Protein AF-A0A8K0C439-F1 (afdb_monomer_lite)

Secondary structure (DSSP, 8-state):
----HHHHHHHHHHHHHHHHHHHTTS-SGGGSHHHHHHHHHHTT-TTTSHHHHHHHHHHHHHHHHHHHHHHHHHHHHHIIIIITTTS-HHHHHHHHHHHHTTTGGGGS-HHHHHHHHHHHH------

InterPro domains:
  IPR008906 HAT, C-terminal dimerisation domain [PF05699] (46-94)
  IPR052958 Interferon-induced PKR regulator [PTHR46289] (18-125)

Sequence (127 aa):
MNVSEKELEIECLHLTEYLKIVRSSENEETNSLSGIYHLLKENGIEDTFPNVEIGLKIFLSMMATNYSGERSFSKLKRIKNELRSTMLQEKLTSLSPMSIECDVPKDIDFEEVIDDFACLKSRRVPL

Foldseek 3Di:
DPPPPVLLVVLVVVLVVVLVVVPVPDDDQCPDLVSSLVVCVVVVCCVVRVVVNVVSVVVVVVVVCVVLVVVLVVQLVCLCPVCVVPDDPVVSVVCSVCRSVVVVCVPDDVVVVVVVVCVVPPPPDDD

Organism: Ignelater luminosus (NCBI:txid2038154)

Structure (mmCIF, N/CA/C/O backbone):
data_AF-A0A8K0C439-F1
#
_entry.id   AF-A0A8K0C439-F1
#
loop_
_atom_site.group_PDB
_atom_site.id
_atom_site.type_symbol
_atom_site.label_atom_id
_atom_site.label_alt_id
_atom_site.label_comp_id
_atom_site.label_asym_id
_atom_site.label_entity_id
_atom_site.label_seq_id
_atom_site.pdbx_PDB_ins_code
_atom_site.Cartn_x
_atom_site.Cartn_y
_atom_site.Cartn_z
_atom_site.occupancy
_atom_site.B_iso_or_equiv
_atom_site.auth_seq_id
_atom_site.auth_comp_id
_atom_site.auth_asym_id
_atom_site.auth_atom_id
_atom_site.pdbx_PDB_model_num
ATOM 1 N N . MET A 1 1 ? 17.280 -11.575 -2.438 1.00 46.66 1 MET A N 1
ATOM 2 C CA . MET A 1 1 ? 17.066 -10.782 -3.662 1.00 46.66 1 MET A CA 1
ATOM 3 C C . MET A 1 1 ? 18.334 -9.973 -3.855 1.00 46.66 1 MET A C 1
ATOM 5 O O . MET A 1 1 ? 18.543 -9.020 -3.122 1.00 46.66 1 MET A O 1
ATOM 9 N N . ASN A 1 2 ? 19.268 -10.476 -4.663 1.00 52.19 2 ASN A N 1
ATOM 10 C CA . ASN A 1 2 ? 20.578 -9.847 -4.829 1.00 52.19 2 ASN A CA 1
ATOM 11 C C . ASN A 1 2 ? 20.445 -8.854 -5.987 1.00 52.19 2 ASN A C 1
ATOM 13 O O . ASN A 1 2 ? 20.785 -9.179 -7.117 1.00 52.19 2 ASN A O 1
ATOM 17 N N . VAL A 1 3 ? 19.810 -7.709 -5.722 1.00 60.81 3 VAL A N 1
ATOM 18 C CA . VAL A 1 3 ? 19.773 -6.612 -6.692 1.00 60.81 3 VAL A CA 1
ATOM 19 C C . VAL A 1 3 ? 21.208 -6.118 -6.802 1.00 60.81 3 VAL A C 1
ATOM 21 O O . VAL A 1 3 ? 21.759 -5.600 -5.831 1.00 60.81 3 VAL A O 1
ATOM 24 N N . SER A 1 4 ? 21.845 -6.349 -7.946 1.00 74.56 4 SER A N 1
ATOM 25 C CA . SER A 1 4 ? 23.125 -5.717 -8.233 1.00 74.56 4 SER A CA 1
ATOM 26 C C . SER A 1 4 ? 22.847 -4.222 -8.344 1.00 74.56 4 SER A C 1
ATOM 28 O O . SER A 1 4 ? 22.120 -3.799 -9.236 1.00 74.56 4 SER A O 1
ATOM 30 N N . GLU A 1 5 ? 23.384 -3.417 -7.428 1.00 76.62 5 GLU A N 1
ATOM 31 C CA . GLU A 1 5 ? 23.219 -1.952 -7.400 1.00 76.62 5 GLU A CA 1
ATOM 32 C C . GLU A 1 5 ? 23.440 -1.322 -8.788 1.00 76.62 5 GLU A C 1
ATOM 34 O O . GLU A 1 5 ? 22.693 -0.449 -9.220 1.00 76.62 5 GLU A O 1
ATOM 39 N N . LYS A 1 6 ? 24.379 -1.889 -9.552 1.00 80.56 6 LYS A N 1
ATOM 40 C CA . LYS A 1 6 ? 24.697 -1.491 -10.927 1.00 80.56 6 LYS A CA 1
ATOM 41 C C . LYS A 1 6 ? 23.577 -1.762 -11.936 1.00 80.56 6 LYS A C 1
ATOM 43 O O . LYS A 1 6 ? 23.419 -0.993 -12.875 1.00 80.56 6 LYS A O 1
ATOM 48 N N . GLU A 1 7 ? 22.821 -2.848 -11.787 1.00 83.56 7 GLU A N 1
ATOM 49 C CA . GLU A 1 7 ? 21.685 -3.155 -12.671 1.00 83.56 7 GLU A CA 1
ATOM 50 C C . GLU A 1 7 ? 20.551 -2.155 -12.450 1.00 83.56 7 GLU A C 1
ATOM 52 O O . GLU A 1 7 ? 20.004 -1.626 -13.415 1.00 83.56 7 GLU A O 1
ATOM 57 N N . LEU A 1 8 ? 20.271 -1.812 -11.188 1.00 83.50 8 LEU A N 1
ATOM 58 C CA . LEU A 1 8 ? 19.279 -0.794 -10.849 1.00 83.50 8 LEU A CA 1
ATOM 59 C C . LEU A 1 8 ? 19.677 0.589 -11.383 1.00 83.50 8 LEU A C 1
ATOM 61 O O . LEU A 1 8 ? 18.828 1.300 -11.916 1.00 83.50 8 LEU A O 1
ATOM 65 N N . GLU A 1 9 ? 20.951 0.974 -11.276 1.00 85.25 9 GLU A N 1
ATOM 66 C CA . GLU A 1 9 ? 21.447 2.235 -11.842 1.00 85.25 9 GLU A CA 1
ATOM 67 C C . GLU A 1 9 ? 21.246 2.298 -13.363 1.00 85.25 9 GLU A C 1
ATOM 69 O O . GLU A 1 9 ? 20.771 3.308 -13.886 1.00 85.25 9 GLU A O 1
ATOM 74 N N . ILE A 1 10 ? 21.550 1.208 -14.074 1.00 86.88 10 ILE A N 1
ATOM 75 C CA . ILE A 1 10 ? 21.368 1.114 -15.528 1.00 86.88 10 ILE A CA 1
ATOM 76 C C . ILE A 1 10 ? 19.880 1.184 -15.900 1.00 86.88 10 ILE A C 1
ATOM 78 O O . ILE A 1 10 ? 19.512 1.944 -16.796 1.00 86.88 10 ILE A O 1
ATOM 82 N N . GLU A 1 11 ? 19.012 0.447 -15.201 1.00 86.56 11 GLU A N 1
ATOM 83 C CA . GLU A 1 11 ? 17.560 0.511 -15.410 1.00 86.56 11 GLU A CA 1
ATOM 84 C C . GLU A 1 11 ? 17.016 1.927 -15.175 1.00 86.56 11 GLU A C 1
ATOM 86 O O . GLU A 1 11 ? 16.233 2.428 -15.982 1.00 86.56 11 GLU A O 1
ATOM 91 N N . CYS A 1 12 ? 17.475 2.614 -14.124 1.00 85.19 12 CYS A N 1
ATOM 92 C CA . CYS A 1 12 ? 17.089 3.998 -13.844 1.00 85.19 12 CYS A CA 1
ATOM 93 C C . CYS A 1 12 ? 17.510 4.954 -14.968 1.00 85.19 12 CYS A C 1
ATOM 95 O O . CYS A 1 12 ? 16.736 5.837 -15.350 1.00 85.19 12 CYS A O 1
ATOM 97 N N . LEU A 1 13 ? 18.720 4.792 -15.514 1.00 87.56 13 LEU A N 1
ATOM 98 C CA . LEU A 1 13 ? 19.207 5.604 -16.631 1.00 87.56 13 LEU A CA 1
ATOM 99 C C . LEU A 1 13 ? 18.364 5.385 -17.892 1.00 87.56 13 LEU A C 1
ATOM 101 O O . LEU A 1 13 ? 17.923 6.356 -18.510 1.00 87.56 13 LEU A O 1
ATOM 105 N N . HIS A 1 14 ? 18.088 4.126 -18.240 1.00 87.44 14 HIS A N 1
ATOM 106 C CA . HIS A 1 14 ? 17.248 3.774 -19.385 1.00 87.44 14 HIS A CA 1
ATOM 107 C C . HIS A 1 14 ? 15.812 4.284 -19.232 1.00 87.44 14 HIS A C 1
ATOM 109 O O . HIS A 1 14 ? 15.271 4.872 -20.170 1.00 87.44 14 HIS A O 1
ATOM 115 N N . LEU A 1 15 ? 15.211 4.131 -18.048 1.00 85.75 15 LEU A N 1
ATOM 116 C CA . LEU A 1 15 ? 13.879 4.659 -17.769 1.00 85.75 15 LEU A CA 1
ATOM 117 C C . LEU A 1 15 ? 13.856 6.187 -17.873 1.00 85.75 15 LEU A C 1
ATOM 119 O O . LEU A 1 15 ? 12.918 6.751 -18.427 1.00 85.75 15 LEU A O 1
ATOM 123 N N . THR A 1 16 ? 14.885 6.871 -17.371 1.00 84.00 16 THR A N 1
ATOM 124 C CA . THR A 1 16 ? 14.965 8.336 -17.441 1.00 84.00 16 THR A CA 1
ATOM 125 C C . THR A 1 16 ? 15.001 8.817 -18.889 1.00 84.00 16 THR A C 1
ATOM 127 O O . THR A 1 16 ? 14.330 9.790 -19.228 1.00 84.00 16 THR A O 1
ATOM 130 N N . GLU A 1 17 ? 15.753 8.138 -19.754 1.00 85.06 17 GLU A N 1
ATOM 131 C CA . GLU A 1 17 ? 15.816 8.487 -21.172 1.00 85.06 17 GLU A CA 1
ATOM 132 C C . GLU A 1 17 ? 14.495 8.192 -21.892 1.00 85.06 17 GLU A C 1
ATOM 134 O O . GLU A 1 17 ? 13.981 9.046 -22.615 1.00 85.06 17 GLU A O 1
ATOM 139 N N . TYR A 1 18 ? 13.884 7.040 -21.610 1.00 84.50 18 TYR A N 1
ATOM 140 C CA . TYR A 1 18 ? 12.551 6.700 -22.100 1.00 84.50 18 TYR A CA 1
ATOM 141 C C . TYR A 1 18 ? 11.509 7.755 -21.696 1.00 84.50 18 TYR A C 1
ATOM 143 O O . TYR A 1 18 ? 10.771 8.266 -22.538 1.00 84.50 18 TYR A O 1
ATOM 151 N N . LEU A 1 19 ? 11.503 8.171 -20.427 1.00 81.62 19 LEU A N 1
ATOM 152 C CA . LEU A 1 19 ? 10.586 9.193 -19.928 1.00 81.62 19 LEU A CA 1
ATOM 153 C C . LEU A 1 19 ? 10.806 10.561 -20.581 1.00 81.62 19 LEU A C 1
ATOM 155 O O . LEU A 1 19 ? 9.833 11.284 -20.769 1.00 81.62 19 LEU A O 1
ATOM 159 N N . LYS A 1 20 ? 12.037 10.937 -20.957 1.00 82.56 20 LYS A N 1
ATOM 160 C CA . LYS A 1 20 ? 12.280 12.182 -21.713 1.00 82.56 20 LYS A CA 1
ATOM 161 C C . LYS A 1 20 ? 11.655 12.138 -23.106 1.00 82.56 20 LYS A C 1
ATOM 163 O O . LYS A 1 20 ? 11.086 13.139 -23.542 1.00 82.56 20 LYS A O 1
ATOM 168 N N . ILE A 1 21 ? 11.749 10.997 -23.791 1.00 80.12 21 ILE A N 1
ATOM 169 C CA . ILE A 1 21 ? 11.149 10.806 -25.118 1.00 80.12 21 ILE A CA 1
ATOM 170 C C . ILE A 1 21 ? 9.626 10.910 -25.012 1.00 80.12 21 ILE A C 1
ATOM 172 O O . ILE A 1 21 ? 9.021 11.700 -25.731 1.00 80.12 21 ILE A O 1
ATOM 176 N N . VAL A 1 22 ? 9.020 10.196 -24.061 1.00 76.38 22 VAL A N 1
ATOM 177 C CA . VAL A 1 22 ? 7.560 10.185 -23.880 1.00 76.38 22 VAL A CA 1
ATOM 178 C C . VAL A 1 22 ? 7.017 11.536 -23.384 1.00 76.38 22 VAL A C 1
ATOM 180 O O . VAL A 1 22 ? 5.974 11.998 -23.840 1.00 76.38 22 VAL A O 1
ATOM 183 N N . ARG A 1 23 ? 7.758 12.250 -22.526 1.00 72.75 23 ARG A N 1
ATOM 184 C CA . ARG A 1 23 ? 7.416 13.624 -22.098 1.00 72.75 23 ARG A CA 1
ATOM 185 C C . ARG A 1 23 ? 7.468 14.654 -23.217 1.00 72.75 23 ARG A C 1
ATOM 187 O O . ARG A 1 23 ? 6.873 15.717 -23.087 1.00 72.75 23 ARG A O 1
ATOM 194 N N . SER A 1 24 ? 8.202 14.366 -24.286 1.00 65.56 24 SER A N 1
ATOM 195 C CA . SER A 1 24 ? 8.259 15.242 -25.455 1.00 65.56 24 SER A CA 1
ATOM 196 C C . SER A 1 24 ? 7.037 15.061 -26.368 1.00 65.56 24 SER A C 1
ATOM 198 O O . SER A 1 24 ? 6.807 15.913 -27.224 1.00 65.56 24 SER A O 1
ATOM 200 N N . SER A 1 25 ? 6.257 13.982 -26.191 1.00 63.81 25 SER A N 1
ATOM 201 C CA . SER A 1 25 ? 5.081 13.652 -27.007 1.00 63.81 25 SER A CA 1
ATOM 202 C C . SER A 1 25 ? 3.723 13.820 -26.307 1.00 63.81 25 SER A C 1
ATOM 204 O O . SER A 1 25 ? 2.743 14.038 -27.013 1.00 63.81 25 SER A O 1
ATOM 206 N N . GLU A 1 26 ? 3.629 13.763 -24.970 1.00 58.53 26 GLU A N 1
ATOM 207 C CA . GLU A 1 26 ? 2.351 13.868 -24.230 1.00 58.53 26 GLU A CA 1
ATOM 208 C C . GLU A 1 26 ? 2.412 14.752 -22.962 1.00 58.53 26 GLU A C 1
ATOM 210 O O . GLU A 1 26 ? 3.449 14.879 -22.307 1.00 58.53 26 GLU A O 1
ATOM 215 N N . ASN A 1 27 ? 1.269 15.376 -22.630 1.00 54.03 27 ASN A N 1
ATOM 216 C CA . ASN A 1 27 ? 1.075 16.356 -21.550 1.00 54.03 27 ASN A CA 1
ATOM 217 C C . ASN A 1 27 ? 1.179 15.747 -20.132 1.00 54.03 27 ASN A C 1
ATOM 219 O O . ASN A 1 27 ? 0.532 14.753 -19.838 1.00 54.03 27 ASN A O 1
ATOM 223 N N . GLU A 1 28 ? 1.934 16.427 -19.258 1.00 56.62 28 GLU A N 1
ATOM 224 C CA . GLU A 1 28 ? 1.904 16.550 -17.776 1.00 56.62 28 GLU A CA 1
ATOM 225 C C . GLU A 1 28 ? 1.664 15.347 -16.822 1.00 56.62 28 GLU A C 1
ATOM 227 O O . GLU A 1 28 ? 2.166 15.396 -15.693 1.00 56.62 28 GLU A O 1
ATOM 232 N N . GLU A 1 29 ? 0.996 14.254 -17.203 1.00 55.28 29 GLU A N 1
ATOM 233 C CA . GLU A 1 29 ? 0.646 13.137 -16.298 1.00 55.28 29 GLU A CA 1
ATOM 234 C C . GLU A 1 29 ? 1.854 12.293 -15.855 1.00 55.28 29 GLU A C 1
ATOM 236 O O . GLU A 1 29 ? 1.822 11.608 -14.831 1.00 55.28 29 GLU A O 1
ATOM 241 N N . THR A 1 30 ? 2.985 12.412 -16.549 1.00 59.38 30 THR A N 1
ATOM 242 C CA . THR A 1 30 ? 4.223 11.679 -16.237 1.00 59.38 30 THR A CA 1
ATOM 243 C C . THR A 1 30 ? 5.064 12.316 -15.124 1.00 59.38 30 THR A C 1
ATOM 245 O O . THR A 1 30 ? 6.147 11.816 -14.811 1.00 59.38 30 THR A O 1
ATOM 248 N N . ASN A 1 31 ? 4.618 13.426 -14.521 1.00 65.94 31 ASN A N 1
ATOM 249 C CA . ASN A 1 31 ? 5.343 14.103 -13.436 1.00 65.94 31 ASN A CA 1
ATOM 250 C C . ASN A 1 31 ? 5.129 13.454 -12.061 1.00 65.94 31 ASN A C 1
ATOM 252 O O . ASN A 1 31 ? 5.919 13.682 -11.145 1.00 65.94 31 ASN A O 1
ATOM 256 N N . SER A 1 32 ? 4.079 12.643 -11.912 1.00 80.06 32 SER A N 1
ATOM 257 C CA . SER A 1 32 ? 3.794 11.910 -10.680 1.00 80.06 32 SER A CA 1
ATOM 258 C C . SER A 1 32 ? 4.335 10.488 -10.748 1.00 80.06 32 SER A C 1
ATOM 260 O O . SER A 1 32 ? 4.274 9.832 -11.786 1.00 80.06 32 SER A O 1
ATOM 262 N N . LEU A 1 33 ? 4.785 9.968 -9.607 1.00 82.00 33 LEU A N 1
ATOM 263 C CA . LEU A 1 33 ? 5.235 8.584 -9.491 1.00 82.00 33 LEU A CA 1
ATOM 264 C C . LEU A 1 33 ? 4.124 7.576 -9.830 1.00 82.00 33 LEU A C 1
ATOM 266 O O . LEU A 1 33 ? 4.389 6.529 -10.416 1.00 82.00 33 LEU A O 1
ATOM 270 N N . SER A 1 34 ? 2.873 7.922 -9.510 1.00 84.00 34 SER A N 1
ATOM 271 C CA . SER A 1 34 ? 1.705 7.126 -9.899 1.00 84.00 34 SER A CA 1
ATOM 272 C C . SER A 1 34 ? 1.493 7.125 -11.413 1.00 84.00 34 SER A C 1
ATOM 274 O O . SER A 1 34 ? 1.111 6.100 -11.967 1.00 84.00 34 SER A O 1
ATOM 276 N N . GLY A 1 35 ? 1.746 8.257 -12.076 1.00 83.50 35 GLY A N 1
ATOM 277 C CA . GLY A 1 35 ? 1.629 8.375 -13.530 1.00 83.50 35 GLY A CA 1
ATOM 278 C C . GLY A 1 35 ? 2.723 7.592 -14.249 1.00 83.50 35 GLY A C 1
ATOM 279 O O . GLY A 1 35 ? 2.439 6.866 -15.193 1.00 83.50 35 GLY A O 1
ATOM 280 N N . ILE A 1 36 ? 3.956 7.636 -13.733 1.00 84.44 36 ILE A N 1
ATOM 281 C CA . ILE A 1 36 ? 5.056 6.792 -14.222 1.00 84.44 36 ILE A CA 1
ATOM 282 C C . ILE A 1 36 ? 4.676 5.312 -14.091 1.00 84.44 36 ILE A C 1
ATOM 284 O O . ILE A 1 36 ? 4.765 4.574 -15.064 1.00 84.44 36 ILE A O 1
ATOM 288 N N . TYR A 1 37 ? 4.187 4.877 -12.926 1.00 86.38 37 TYR A N 1
ATOM 289 C CA . TYR A 1 37 ? 3.776 3.485 -12.729 1.00 86.38 37 TYR A CA 1
ATOM 290 C C . TYR A 1 37 ? 2.633 3.053 -13.667 1.00 86.38 37 TYR A C 1
ATOM 292 O O . TYR A 1 37 ? 2.692 1.961 -14.231 1.00 86.38 37 TYR A O 1
ATOM 300 N N . HIS A 1 38 ? 1.629 3.911 -13.887 1.00 85.62 38 HIS A N 1
ATOM 301 C CA . HIS A 1 38 ? 0.555 3.646 -14.851 1.00 85.62 38 HIS A CA 1
ATOM 302 C C . HIS A 1 38 ? 1.099 3.485 -16.275 1.00 85.62 38 HIS A C 1
ATOM 304 O O . HIS A 1 38 ? 0.743 2.546 -16.977 1.00 85.62 38 HIS A O 1
ATOM 310 N N . LEU A 1 39 ? 2.030 4.349 -16.670 1.00 84.25 39 LEU A N 1
ATOM 311 C CA . LEU A 1 39 ? 2.650 4.332 -17.988 1.00 84.25 39 LEU A CA 1
ATOM 312 C C . LEU A 1 39 ? 3.505 3.080 -18.221 1.00 84.25 39 LEU A C 1
ATOM 314 O O . LEU A 1 39 ? 3.494 2.532 -19.324 1.00 84.25 39 LEU A O 1
ATOM 318 N N . LEU A 1 40 ? 4.224 2.602 -17.198 1.00 85.06 40 LEU A N 1
ATOM 319 C CA . LEU A 1 40 ? 4.937 1.321 -17.281 1.00 85.06 40 LEU A CA 1
ATOM 320 C C . LEU A 1 40 ? 3.967 0.156 -17.520 1.00 85.06 40 LEU A C 1
ATOM 322 O O . LEU A 1 40 ? 4.261 -0.710 -18.345 1.00 85.06 40 LEU A O 1
ATOM 326 N N . LYS A 1 41 ? 2.822 0.161 -16.824 1.00 84.25 41 LYS A N 1
ATOM 327 C CA . LYS A 1 41 ? 1.771 -0.861 -16.936 1.00 84.25 41 LYS A CA 1
ATOM 328 C C . LYS A 1 41 ? 1.079 -0.841 -18.295 1.00 84.25 41 LYS A C 1
ATOM 330 O O . LYS A 1 41 ? 0.892 -1.885 -18.906 1.00 84.25 41 LYS A O 1
ATOM 335 N N . GLU A 1 42 ? 0.718 0.342 -18.775 1.00 82.88 42 GLU A N 1
ATOM 336 C CA . GLU A 1 42 ? -0.016 0.522 -20.029 1.00 82.88 42 GLU A CA 1
ATOM 337 C C . GLU A 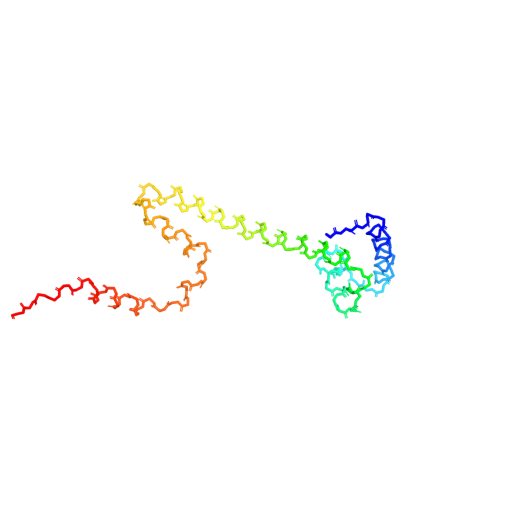1 42 ? 0.828 0.155 -21.254 1.00 82.88 42 GLU A C 1
ATOM 339 O O . GLU A 1 42 ? 0.336 -0.489 -22.178 1.00 82.88 42 GLU A O 1
ATOM 344 N N . ASN A 1 43 ? 2.123 0.482 -21.228 1.00 80.94 43 ASN A N 1
ATOM 345 C CA . ASN A 1 43 ? 3.045 0.132 -22.307 1.00 80.94 43 ASN A CA 1
ATOM 346 C C . ASN A 1 43 ? 3.632 -1.288 -22.183 1.00 80.94 43 ASN A C 1
ATOM 348 O O . ASN A 1 43 ? 4.379 -1.711 -23.064 1.00 80.94 43 ASN A O 1
ATOM 352 N N . GLY A 1 44 ? 3.344 -2.019 -21.098 1.00 81.38 44 GLY A N 1
ATOM 353 C CA . GLY A 1 44 ? 3.872 -3.368 -20.862 1.00 81.38 44 GLY A CA 1
ATOM 354 C C . GLY A 1 44 ? 5.396 -3.428 -20.683 1.00 81.38 44 GLY A C 1
ATOM 355 O O . GLY A 1 44 ? 6.018 -4.428 -21.027 1.00 81.38 44 GLY A O 1
ATOM 356 N N . ILE A 1 45 ? 6.016 -2.357 -20.173 1.00 80.38 45 ILE A N 1
ATOM 357 C CA . ILE A 1 45 ? 7.486 -2.224 -20.042 1.00 80.38 45 ILE A CA 1
ATOM 358 C C . ILE A 1 45 ? 7.966 -2.652 -18.638 1.00 80.38 45 ILE A C 1
ATOM 360 O O . ILE A 1 45 ? 9.154 -2.639 -18.326 1.00 80.38 45 ILE A O 1
ATOM 364 N N . GLU A 1 46 ? 7.048 -3.090 -17.780 1.00 78.44 46 GLU A N 1
ATOM 365 C CA . GLU A 1 46 ? 7.324 -3.635 -16.444 1.00 78.44 46 GLU A CA 1
ATOM 366 C C . GLU A 1 46 ? 8.390 -4.740 -16.418 1.00 78.44 46 GLU A C 1
ATOM 368 O O . GLU A 1 46 ? 9.253 -4.726 -15.543 1.00 78.44 46 GLU A O 1
ATOM 373 N N . ASP A 1 47 ? 8.401 -5.626 -17.416 1.00 78.94 47 ASP A N 1
ATOM 374 C CA . ASP A 1 47 ? 9.388 -6.708 -17.522 1.00 78.94 47 ASP A CA 1
ATOM 375 C C . ASP A 1 47 ? 10.778 -6.216 -17.965 1.00 78.94 47 ASP A C 1
ATOM 377 O O . ASP A 1 47 ? 11.775 -6.919 -17.803 1.00 78.94 47 ASP A O 1
ATOM 381 N N . THR A 1 48 ? 10.864 -5.002 -18.521 1.00 82.75 48 THR A N 1
ATOM 382 C CA . THR A 1 48 ? 12.131 -4.385 -18.956 1.00 82.75 48 THR A CA 1
ATOM 383 C C . THR A 1 48 ? 12.856 -3.694 -17.799 1.00 82.75 48 THR A C 1
ATOM 385 O O . THR A 1 48 ? 14.082 -3.606 -17.817 1.00 82.75 48 THR A O 1
ATOM 388 N N . PHE A 1 49 ? 12.117 -3.229 -16.783 1.00 84.81 49 PHE A N 1
ATOM 389 C CA . PHE A 1 49 ? 12.660 -2.537 -15.606 1.00 84.81 49 PHE A CA 1
ATOM 390 C C . PHE A 1 49 ? 12.152 -3.163 -14.298 1.00 84.81 49 PHE A C 1
ATOM 392 O O . PHE A 1 49 ? 11.460 -2.497 -13.518 1.00 84.81 49 PHE A O 1
ATOM 399 N N . PRO A 1 50 ? 12.454 -4.447 -14.039 1.00 84.56 50 PRO A N 1
ATOM 400 C CA . PRO A 1 50 ? 11.884 -5.178 -12.914 1.00 84.56 50 PRO A CA 1
ATOM 401 C C . PRO A 1 50 ? 12.279 -4.578 -11.559 1.00 84.56 50 PRO A C 1
ATOM 403 O O . PRO A 1 50 ? 11.456 -4.532 -10.643 1.00 84.56 50 PRO A O 1
ATOM 406 N N . ASN A 1 51 ? 13.511 -4.080 -11.406 1.00 87.56 51 ASN A N 1
ATOM 407 C CA . ASN A 1 51 ? 13.956 -3.519 -10.131 1.00 87.56 51 ASN A CA 1
ATOM 408 C C . ASN A 1 51 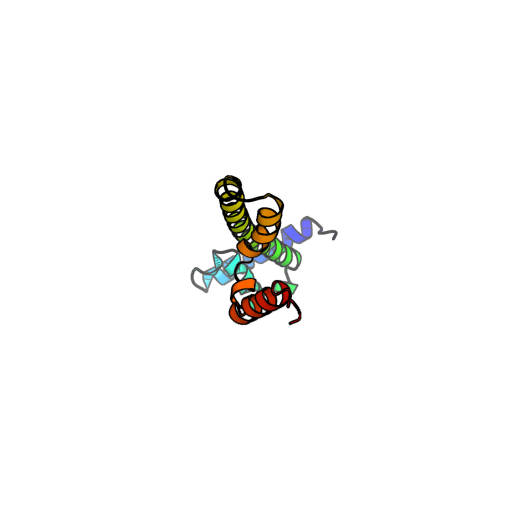? 13.290 -2.167 -9.860 1.00 87.56 51 ASN A C 1
ATOM 410 O O . ASN A 1 51 ? 12.888 -1.881 -8.727 1.00 87.56 51 ASN A O 1
ATOM 414 N N . VAL A 1 52 ? 13.125 -1.351 -10.904 1.00 87.44 52 VAL A N 1
ATOM 415 C CA . VAL A 1 52 ? 12.422 -0.069 -10.794 1.00 87.44 52 VAL A CA 1
ATOM 416 C C . VAL A 1 52 ? 10.933 -0.280 -10.530 1.00 87.44 52 VAL A C 1
ATOM 418 O O . VAL A 1 52 ? 10.370 0.393 -9.670 1.00 87.44 52 VAL A O 1
ATOM 421 N N . GLU A 1 53 ? 10.297 -1.243 -11.196 1.00 88.06 53 GLU A N 1
ATOM 422 C CA . GLU A 1 53 ? 8.884 -1.572 -10.992 1.00 88.06 53 GLU A CA 1
ATOM 423 C C . GLU A 1 53 ? 8.591 -1.988 -9.546 1.00 88.06 53 GLU A C 1
ATOM 425 O O . GLU A 1 53 ? 7.675 -1.456 -8.909 1.00 88.06 53 GLU A O 1
ATOM 430 N N . ILE A 1 54 ? 9.437 -2.856 -8.987 1.00 88.62 54 ILE A N 1
ATOM 431 C CA . ILE A 1 54 ? 9.355 -3.276 -7.586 1.00 88.62 54 ILE A CA 1
ATOM 432 C C . ILE A 1 54 ? 9.561 -2.079 -6.652 1.00 88.62 54 ILE A C 1
ATOM 434 O O . ILE A 1 54 ? 8.801 -1.905 -5.695 1.00 88.62 54 ILE A O 1
ATOM 438 N N . GLY A 1 55 ? 10.551 -1.225 -6.929 1.00 89.00 55 GLY A N 1
ATOM 439 C CA . GLY A 1 55 ? 10.807 -0.015 -6.146 1.00 89.00 55 GLY A CA 1
ATOM 440 C C . GLY A 1 55 ? 9.611 0.942 -6.134 1.00 89.00 55 GLY A C 1
ATOM 441 O O . GLY A 1 55 ? 9.190 1.401 -5.069 1.00 89.00 55 GLY A O 1
ATOM 442 N N . LEU A 1 56 ? 9.010 1.183 -7.303 1.00 88.81 56 LEU A N 1
ATOM 443 C CA . LEU A 1 56 ? 7.812 2.010 -7.461 1.00 88.81 56 LEU A CA 1
ATOM 444 C C . LEU A 1 56 ? 6.624 1.428 -6.690 1.00 88.81 56 LEU A C 1
ATOM 446 O O . LEU A 1 56 ? 5.961 2.159 -5.953 1.00 88.81 56 LEU A O 1
ATOM 450 N N . LYS A 1 57 ? 6.384 0.114 -6.784 1.00 89.31 57 LYS A N 1
ATOM 451 C CA . LYS A 1 57 ? 5.332 -0.566 -6.012 1.00 89.31 57 LYS A CA 1
ATOM 452 C C . LYS A 1 57 ? 5.518 -0.410 -4.512 1.00 89.31 57 LYS A C 1
ATOM 454 O O . LYS A 1 57 ? 4.549 -0.101 -3.817 1.00 89.31 57 LYS A O 1
ATOM 459 N N . ILE A 1 58 ? 6.733 -0.630 -4.006 1.00 91.2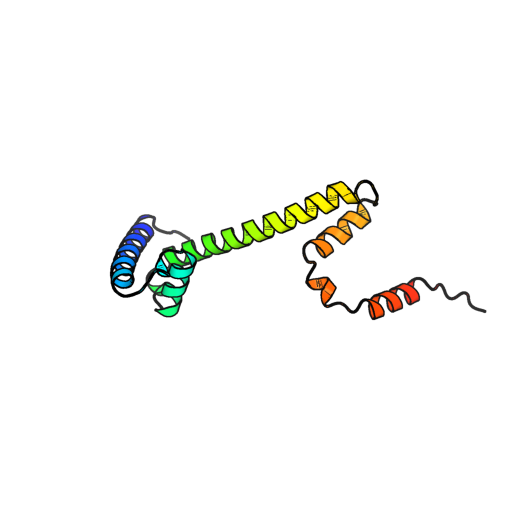5 58 ILE A N 1
ATOM 460 C CA . ILE A 1 58 ? 7.035 -0.505 -2.575 1.00 91.25 58 ILE A CA 1
ATOM 461 C C . ILE A 1 58 ? 6.769 0.927 -2.121 1.00 91.25 58 ILE A C 1
ATOM 463 O O . ILE A 1 58 ? 6.064 1.131 -1.135 1.00 91.25 58 ILE A O 1
ATOM 467 N N . PHE A 1 59 ? 7.277 1.915 -2.857 1.00 89.88 59 PHE A N 1
ATOM 468 C CA . PHE A 1 59 ? 7.100 3.317 -2.502 1.00 89.88 59 PHE A CA 1
ATOM 469 C C . PHE A 1 59 ? 5.624 3.734 -2.514 1.00 89.88 59 PHE A C 1
ATOM 471 O O . PHE A 1 59 ? 5.142 4.307 -1.538 1.00 89.88 59 PHE A O 1
ATOM 478 N N . LEU A 1 60 ? 4.876 3.402 -3.572 1.00 87.81 60 LEU A N 1
ATOM 479 C CA . LEU A 1 60 ? 3.450 3.733 -3.676 1.00 87.81 60 LEU A CA 1
ATOM 480 C C . LEU A 1 60 ? 2.620 3.034 -2.589 1.00 87.81 60 LEU A C 1
ATOM 482 O O . LEU A 1 60 ? 1.764 3.661 -1.961 1.00 87.81 60 LEU A O 1
ATOM 486 N N . SER A 1 61 ? 2.913 1.763 -2.301 1.00 89.12 61 SER A N 1
ATOM 487 C CA . SER A 1 61 ? 2.256 1.013 -1.220 1.00 89.12 61 SER A CA 1
ATOM 488 C C . SER A 1 61 ? 2.574 1.606 0.151 1.00 89.12 61 SER A C 1
ATOM 490 O O . SER A 1 61 ? 1.695 1.699 1.009 1.00 89.12 61 SER A O 1
ATOM 492 N N . MET A 1 62 ? 3.814 2.052 0.359 1.00 88.38 62 MET A N 1
ATOM 493 C CA . MET A 1 62 ? 4.236 2.721 1.586 1.00 88.38 62 MET A CA 1
ATOM 494 C C . MET A 1 62 ? 3.518 4.062 1.760 1.00 88.38 62 MET A C 1
ATOM 496 O O . MET A 1 62 ? 3.021 4.336 2.847 1.00 88.38 62 MET A O 1
ATOM 500 N N . MET A 1 63 ? 3.376 4.867 0.701 1.00 83.75 63 MET A N 1
ATOM 501 C CA . MET A 1 63 ? 2.597 6.111 0.751 1.00 83.75 63 MET A CA 1
ATOM 502 C C . MET A 1 63 ? 1.131 5.862 1.123 1.00 83.75 63 MET A C 1
ATOM 504 O O . MET A 1 63 ? 0.602 6.525 2.018 1.00 83.75 63 MET A O 1
ATOM 508 N N . ALA A 1 64 ? 0.484 4.886 0.478 1.00 83.69 64 ALA A N 1
ATOM 509 C CA . ALA A 1 64 ? -0.900 4.520 0.776 1.00 83.69 64 ALA A CA 1
ATOM 510 C C . ALA A 1 64 ? -1.062 4.022 2.224 1.00 83.69 64 ALA A C 1
ATOM 512 O O . ALA A 1 64 ? -1.995 4.413 2.933 1.00 83.69 64 ALA A O 1
ATOM 513 N N . THR A 1 65 ? -0.111 3.209 2.690 1.00 85.56 65 THR A N 1
ATOM 514 C CA . THR A 1 65 ? -0.091 2.682 4.059 1.00 85.56 65 THR A CA 1
ATOM 515 C C . THR A 1 65 ? 0.154 3.783 5.084 1.00 85.56 65 T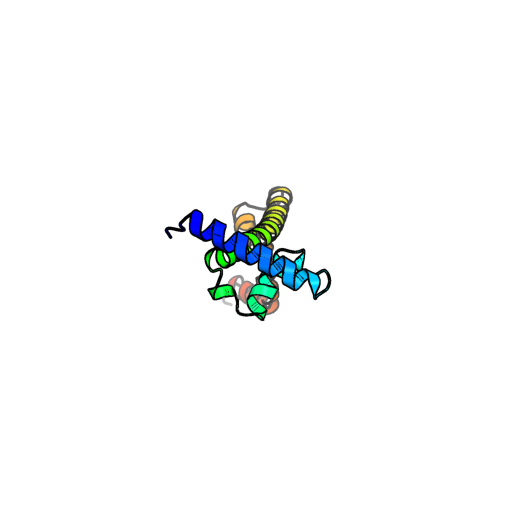HR A C 1
ATOM 517 O O . THR A 1 65 ? -0.504 3.782 6.118 1.00 85.56 65 THR A O 1
ATOM 520 N N . ASN A 1 66 ? 1.031 4.751 4.808 1.00 84.94 66 ASN A N 1
ATOM 521 C CA . ASN A 1 66 ? 1.286 5.879 5.707 1.00 84.94 66 ASN A CA 1
ATOM 522 C C . ASN A 1 66 ? 0.011 6.691 5.939 1.00 84.94 66 ASN A C 1
ATOM 524 O O . ASN A 1 66 ? -0.349 6.938 7.086 1.00 84.94 66 ASN A O 1
ATOM 528 N N . TYR A 1 67 ? -0.722 7.025 4.875 1.00 82.31 67 TYR A N 1
ATOM 529 C CA . TYR A 1 67 ? -1.986 7.750 4.996 1.00 82.31 67 TYR A CA 1
ATOM 530 C C . TYR A 1 67 ? -3.041 6.959 5.790 1.00 82.31 67 TYR A C 1
ATOM 532 O O . TYR A 1 67 ? -3.667 7.485 6.714 1.00 82.31 67 TYR A O 1
ATOM 540 N N . SER A 1 68 ? -3.223 5.674 5.466 1.00 82.75 68 SER A N 1
ATOM 541 C CA . SER A 1 68 ? -4.160 4.802 6.189 1.00 82.75 68 SER A CA 1
ATOM 542 C C . SER A 1 68 ? -3.755 4.613 7.657 1.00 82.75 68 SER A C 1
ATOM 544 O O . SER A 1 68 ? -4.592 4.674 8.562 1.00 82.75 68 SER A O 1
ATOM 546 N N . GLY A 1 69 ? -2.457 4.460 7.912 1.00 83.69 69 GLY A N 1
ATOM 547 C CA . GLY A 1 69 ? -1.861 4.355 9.235 1.00 83.69 69 GLY A CA 1
ATOM 548 C C . GLY A 1 69 ? -2.087 5.619 10.054 1.00 83.69 69 GLY A C 1
ATOM 549 O O . GLY A 1 69 ? -2.625 5.533 11.153 1.00 83.69 69 GLY A O 1
ATOM 550 N N . GLU A 1 70 ? -1.772 6.800 9.519 1.00 85.19 70 GLU A N 1
ATOM 551 C CA . GLU A 1 70 ? -2.036 8.092 10.166 1.00 85.19 70 GLU A CA 1
ATOM 552 C C . GLU A 1 70 ? -3.519 8.267 10.501 1.00 85.19 70 GLU A C 1
ATOM 554 O O . GLU A 1 70 ? -3.866 8.638 11.627 1.00 85.19 70 GLU A O 1
ATOM 559 N N . ARG A 1 71 ? -4.414 7.933 9.562 1.00 84.75 71 ARG A N 1
ATOM 560 C CA . ARG A 1 71 ? -5.865 7.958 9.788 1.00 84.75 71 ARG A CA 1
ATOM 561 C C . ARG A 1 71 ? -6.270 7.011 10.920 1.00 84.75 71 ARG A C 1
ATOM 563 O O . ARG A 1 71 ? -7.035 7.404 11.803 1.00 84.75 71 ARG A O 1
ATOM 570 N N . SER A 1 72 ? -5.738 5.792 10.926 1.00 86.19 72 SER A N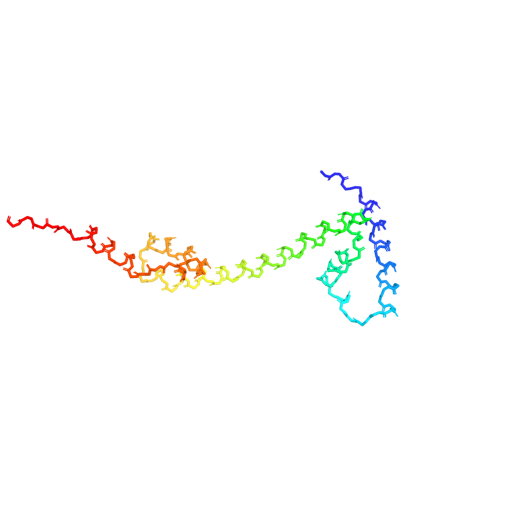 1
ATOM 571 C CA . SER A 1 72 ? -6.012 4.765 11.938 1.00 86.19 72 SER A CA 1
ATOM 572 C C . SER A 1 72 ? -5.477 5.159 13.317 1.00 86.19 72 SER A C 1
ATOM 574 O O . SER A 1 72 ? -6.202 5.084 14.308 1.00 86.19 72 SER A O 1
ATOM 576 N N . PHE A 1 73 ? -4.250 5.676 13.397 1.00 84.00 73 PHE A N 1
ATOM 577 C CA . PHE A 1 73 ? -3.656 6.183 14.635 1.00 84.00 73 PHE A CA 1
ATOM 578 C C . PHE A 1 73 ? -4.363 7.436 15.151 1.00 84.00 73 PHE A C 1
ATOM 580 O O . PHE A 1 73 ? -4.527 7.585 16.361 1.00 84.00 73 PHE A O 1
ATOM 587 N N . SER A 1 74 ? -4.836 8.313 14.265 1.00 86.94 74 SER A N 1
ATOM 588 C CA . SER A 1 74 ? -5.648 9.475 14.637 1.00 86.94 74 SER A CA 1
ATOM 589 C C . SER A 1 74 ? -6.975 9.045 15.273 1.00 86.94 74 SER A C 1
ATOM 591 O O . SER A 1 74 ? -7.327 9.515 16.362 1.00 86.94 74 SER A O 1
ATOM 593 N N . LYS A 1 75 ? -7.667 8.066 14.669 1.00 85.38 75 LYS A N 1
ATOM 594 C CA . LYS A 1 75 ? -8.862 7.441 15.260 1.00 85.38 75 LYS A CA 1
ATOM 595 C C . LYS A 1 75 ? -8.550 6.808 16.618 1.00 85.38 75 LYS A C 1
ATOM 597 O O . LYS A 1 75 ? -9.228 7.117 17.595 1.00 85.38 75 LYS A O 1
ATOM 602 N N . LEU A 1 76 ? -7.500 5.989 16.709 1.00 84.75 76 LEU A N 1
ATOM 603 C CA . LEU A 1 76 ? -7.067 5.363 17.963 1.00 84.75 76 LEU A CA 1
ATOM 604 C C . LEU A 1 76 ? -6.739 6.387 19.047 1.00 84.75 76 LEU A C 1
ATOM 606 O O . LEU A 1 76 ? -7.105 6.189 20.201 1.00 84.75 76 LEU A O 1
ATOM 610 N N . LYS A 1 77 ? -6.074 7.492 18.699 1.00 85.06 77 LYS A N 1
ATOM 611 C CA . LYS A 1 77 ? -5.767 8.578 19.633 1.00 85.06 77 LYS A CA 1
ATOM 612 C C . LYS A 1 77 ? -7.046 9.195 20.189 1.00 85.06 77 LYS A C 1
ATOM 614 O O . LYS A 1 77 ? -7.135 9.398 21.397 1.00 85.06 77 LYS A O 1
ATOM 619 N N . ARG A 1 78 ? -8.046 9.449 19.338 1.00 81.88 78 ARG A N 1
ATOM 620 C CA . ARG A 1 78 ? -9.353 9.971 19.765 1.00 81.88 78 ARG A CA 1
ATOM 621 C C . ARG A 1 78 ? -10.082 8.981 20.672 1.00 81.88 78 ARG A C 1
ATOM 623 O O . ARG A 1 78 ? -10.519 9.364 21.749 1.00 81.88 78 ARG A O 1
ATOM 630 N N . ILE A 1 79 ? -10.126 7.708 20.283 1.00 82.31 79 ILE A N 1
ATOM 631 C CA . ILE A 1 79 ? -10.720 6.614 21.064 1.00 82.31 79 ILE A CA 1
ATOM 632 C C . ILE A 1 79 ? -10.041 6.505 22.436 1.00 82.31 79 ILE A C 1
ATOM 634 O O . ILE A 1 79 ? -10.701 6.546 23.468 1.00 82.31 79 ILE A O 1
ATOM 638 N N . LYS A 1 80 ? -8.709 6.445 22.474 1.00 78.25 80 LYS A N 1
ATOM 639 C CA . LYS A 1 80 ? -7.940 6.285 23.712 1.00 78.25 80 LYS A CA 1
ATOM 640 C C . LYS A 1 80 ? -7.996 7.510 24.626 1.00 78.25 80 LYS A C 1
ATOM 642 O O . LYS A 1 80 ? -7.923 7.327 25.834 1.00 78.25 80 LYS A O 1
ATOM 647 N N . ASN A 1 81 ? -8.097 8.727 24.097 1.00 75.81 81 ASN A N 1
ATOM 648 C CA . ASN A 1 81 ? -8.119 9.933 24.929 1.00 75.81 81 ASN A CA 1
ATOM 649 C C . ASN A 1 81 ? -9.527 10.272 25.439 1.00 75.81 81 ASN A C 1
ATOM 651 O O . ASN A 1 81 ? -9.672 10.584 26.616 1.00 75.81 81 ASN A O 1
ATOM 655 N N . GLU A 1 82 ? -10.551 10.174 24.589 1.00 67.75 82 GLU A N 1
ATOM 656 C CA . GLU A 1 82 ? -11.928 10.560 24.937 1.00 67.75 82 GLU A CA 1
ATOM 657 C C . GLU A 1 82 ? -12.698 9.432 25.636 1.00 67.75 82 GLU A C 1
ATOM 659 O O . GLU A 1 82 ? -13.413 9.671 26.604 1.00 67.75 82 GLU A O 1
ATOM 664 N N . LEU A 1 83 ? -12.553 8.178 25.188 1.00 63.94 83 LEU A N 1
ATOM 665 C CA . LEU A 1 83 ? -13.340 7.066 25.741 1.00 63.94 83 LEU A CA 1
ATOM 666 C C . LEU A 1 83 ? -12.679 6.415 26.959 1.00 63.94 83 LEU A C 1
ATOM 668 O O . LEU A 1 83 ? -13.358 5.763 27.7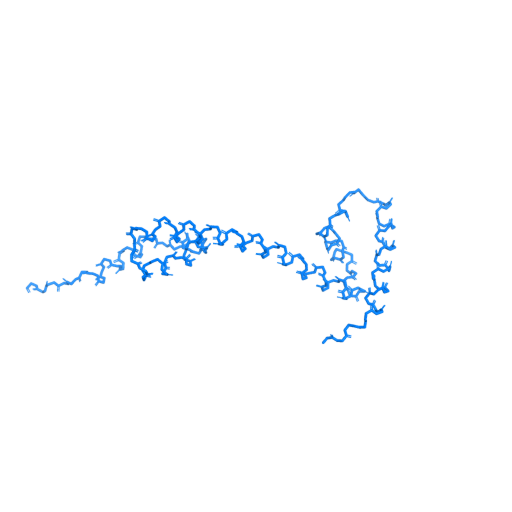44 1.00 63.94 83 LEU A O 1
ATOM 672 N N . ARG A 1 84 ? -11.375 6.601 27.190 1.00 64.88 84 ARG A N 1
ATOM 673 C CA . ARG A 1 84 ? -10.708 6.052 28.388 1.00 64.88 84 ARG A CA 1
ATOM 674 C C . ARG A 1 84 ? -11.147 6.736 29.683 1.00 64.88 84 ARG A C 1
ATOM 676 O O . ARG A 1 84 ? -11.059 6.121 30.739 1.00 64.88 84 ARG A O 1
ATOM 683 N N . SER A 1 85 ? -11.624 7.978 29.614 1.00 64.19 85 SER A N 1
ATOM 684 C CA . SER A 1 85 ? -12.202 8.677 30.768 1.00 64.19 85 SER A CA 1
ATOM 685 C C . SER A 1 85 ? -13.615 8.184 31.116 1.00 64.19 85 SER A C 1
ATOM 687 O O . SER A 1 85 ? -14.087 8.452 32.217 1.00 64.19 85 SER A O 1
ATOM 689 N N . THR A 1 86 ? -14.279 7.440 30.219 1.00 69.94 86 THR A N 1
ATOM 690 C CA . THR A 1 86 ? -15.697 7.050 30.343 1.00 69.94 86 THR A CA 1
ATOM 691 C C . THR A 1 86 ? -15.968 5.543 30.201 1.00 69.94 86 THR A C 1
ATOM 693 O O . THR A 1 86 ? -17.068 5.095 30.527 1.00 69.94 86 THR A O 1
ATOM 696 N N . MET A 1 87 ? -14.998 4.731 29.759 1.00 77.44 87 MET A N 1
ATOM 697 C CA . MET A 1 87 ? -15.195 3.319 29.402 1.00 77.44 87 MET A CA 1
ATOM 698 C C . MET A 1 87 ? -14.106 2.386 29.960 1.00 77.44 87 MET A C 1
ATOM 700 O O . MET A 1 87 ? -12.926 2.728 30.022 1.00 77.44 87 MET A O 1
ATOM 704 N N . LEU A 1 88 ? -14.506 1.163 30.330 1.00 80.56 88 LEU A N 1
ATOM 705 C CA . LEU A 1 88 ? -13.604 0.096 30.783 1.00 80.56 88 LEU A CA 1
ATOM 706 C C . LEU A 1 88 ? -12.633 -0.344 29.671 1.00 80.56 88 LEU A C 1
ATOM 708 O O . LEU A 1 88 ? -13.006 -0.416 28.498 1.00 80.56 88 LEU A O 1
ATOM 712 N N . GLN A 1 89 ? -11.405 -0.711 30.056 1.00 79.44 89 GLN A N 1
ATOM 713 C CA . GLN A 1 89 ? -10.319 -1.079 29.136 1.00 79.44 89 GLN A CA 1
ATOM 714 C C . GLN A 1 89 ? -10.690 -2.220 28.175 1.00 79.44 89 GLN A C 1
ATOM 716 O O . GLN A 1 89 ? -10.313 -2.173 27.004 1.00 79.44 89 GLN A O 1
ATOM 721 N N . GLU A 1 90 ? -11.433 -3.225 28.640 1.00 81.81 90 GLU A N 1
ATOM 722 C CA . GLU A 1 90 ? -11.860 -4.360 27.808 1.00 81.81 90 GLU A CA 1
ATOM 723 C C . GLU A 1 90 ? -12.766 -3.912 26.657 1.00 81.81 90 GLU A C 1
ATOM 725 O O . GLU A 1 90 ? -12.504 -4.232 25.500 1.00 81.81 90 GLU A O 1
ATOM 730 N N . LYS A 1 91 ? -13.770 -3.079 26.956 1.00 82.44 91 LYS A N 1
ATOM 731 C CA . LYS A 1 91 ? -14.684 -2.520 25.950 1.00 82.44 91 LYS A CA 1
ATOM 732 C C . LYS A 1 91 ? -13.973 -1.594 24.964 1.00 82.44 91 LYS A C 1
ATOM 734 O O . LYS A 1 91 ? -14.273 -1.601 23.776 1.00 82.44 91 LYS A O 1
ATOM 739 N N . LEU A 1 92 ? -13.011 -0.806 25.443 1.00 84.06 92 LEU A N 1
ATOM 740 C CA . LEU A 1 92 ? -12.205 0.049 24.573 1.00 84.06 92 LEU A CA 1
ATOM 741 C C . LEU A 1 92 ? -11.382 -0.785 23.583 1.00 84.06 92 LEU A C 1
ATOM 743 O O . LEU A 1 92 ? -11.263 -0.434 22.410 1.00 84.06 92 LEU A O 1
ATOM 747 N N . THR A 1 93 ? -10.825 -1.895 24.063 1.00 85.31 93 THR A N 1
ATOM 748 C CA . THR A 1 93 ? -9.985 -2.791 23.264 1.00 85.31 93 THR A CA 1
ATOM 749 C C . THR A 1 93 ? -10.808 -3.510 22.195 1.00 85.31 93 THR A C 1
ATOM 751 O O . THR A 1 93 ? -10.332 -3.634 21.072 1.00 85.31 93 THR A O 1
ATOM 754 N N . SER A 1 94 ? -12.055 -3.902 22.490 1.00 84.94 94 SER A N 1
ATOM 755 C CA . SER A 1 94 ? -12.946 -4.518 21.497 1.00 84.94 94 SER A CA 1
ATOM 756 C C . SER A 1 94 ? -13.496 -3.528 20.461 1.00 84.94 94 SER A C 1
ATOM 758 O O . SER A 1 94 ? -13.597 -3.872 19.287 1.00 84.94 94 SER A O 1
ATOM 760 N N . LEU A 1 95 ? -13.799 -2.284 20.850 1.00 84.56 95 LEU A N 1
ATOM 761 C CA . LEU A 1 95 ? -14.356 -1.265 19.942 1.00 84.56 95 LEU A CA 1
ATOM 762 C C . LEU A 1 95 ? -13.311 -0.562 19.063 1.00 84.56 95 LEU A C 1
ATOM 764 O O . LEU A 1 95 ? -13.650 -0.017 18.010 1.00 84.56 95 LEU A O 1
ATOM 768 N N . SER A 1 96 ? -12.044 -0.555 19.481 1.00 85.56 96 SER A N 1
ATOM 769 C CA . SER A 1 96 ? -10.942 0.057 18.726 1.00 85.56 96 SER A CA 1
ATOM 770 C C . SER A 1 96 ? -10.809 -0.485 17.293 1.00 85.56 96 SER A C 1
ATOM 772 O O . SER A 1 96 ? -10.845 0.333 16.370 1.00 85.56 96 SER A O 1
ATOM 774 N N . PRO A 1 97 ? -10.711 -1.811 17.057 1.00 87.56 97 PRO A N 1
ATOM 775 C CA . PRO A 1 97 ? -10.643 -2.353 15.701 1.00 87.56 97 PRO A CA 1
ATOM 776 C C . PRO A 1 97 ? -11.916 -2.068 14.896 1.00 87.56 97 PRO A C 1
ATOM 778 O O . PRO A 1 97 ? -11.801 -1.657 13.750 1.00 87.56 97 PRO A O 1
ATOM 781 N N . MET A 1 98 ? -13.109 -2.157 15.501 1.00 85.12 98 MET A N 1
ATOM 782 C CA . MET A 1 98 ? -14.376 -1.818 14.825 1.00 85.12 98 MET A CA 1
ATOM 783 C C . MET A 1 98 ? -14.418 -0.359 14.350 1.00 85.12 98 MET A C 1
ATOM 785 O O . MET A 1 98 ? -15.027 -0.043 13.337 1.00 85.12 98 MET A O 1
ATOM 789 N N . SER A 1 99 ? -13.772 0.552 15.080 1.00 84.12 99 SER A N 1
ATOM 790 C CA . SER A 1 99 ? -13.722 1.973 14.721 1.00 84.12 99 SER A CA 1
ATOM 791 C C . SER A 1 99 ? -12.659 2.280 13.661 1.00 84.12 99 SER A C 1
ATOM 793 O O . SER A 1 99 ? -12.847 3.182 12.835 1.00 84.12 99 SER A O 1
ATOM 795 N N . ILE A 1 100 ? -11.526 1.567 13.688 1.00 86.19 100 ILE A N 1
ATOM 796 C CA . ILE A 1 100 ? -10.493 1.642 12.645 1.00 86.19 100 ILE A CA 1
ATOM 797 C C . ILE A 1 100 ? -11.086 1.129 11.333 1.00 86.19 100 ILE A C 1
ATOM 799 O O . ILE A 1 100 ? -11.207 1.916 10.391 1.00 86.19 100 ILE A O 1
ATOM 803 N N . GLU A 1 101 ? -11.575 -0.110 11.356 1.00 85.62 101 GLU A N 1
ATOM 804 C CA . GLU A 1 101 ? -12.208 -0.839 10.255 1.00 85.62 101 GLU A CA 1
ATOM 805 C C . GLU A 1 101 ? -13.704 -0.539 10.166 1.00 85.62 101 GLU A C 1
ATOM 807 O O . GLU A 1 101 ? -14.523 -1.435 10.004 1.00 85.62 101 GLU A O 1
ATOM 812 N N . CYS A 1 102 ? -14.084 0.735 10.299 1.00 83.94 102 CYS A N 1
ATOM 813 C CA . CYS A 1 102 ? -15.487 1.149 10.400 1.00 83.94 102 CYS A CA 1
ATOM 814 C C . CYS A 1 102 ? -16.344 0.837 9.171 1.00 83.94 102 CYS A C 1
ATOM 816 O O . CYS A 1 102 ? -17.544 1.074 9.223 1.00 83.94 102 CYS A O 1
ATOM 818 N N . ASP A 1 103 ? -15.750 0.377 8.074 1.00 85.00 103 ASP A N 1
ATOM 819 C CA . ASP A 1 103 ? -16.481 -0.011 6.872 1.00 85.00 103 ASP A CA 1
ATOM 820 C C . ASP A 1 103 ? -17.048 -1.433 6.995 1.00 85.00 103 ASP A C 1
ATOM 822 O O . ASP A 1 103 ? -18.190 -1.651 6.619 1.00 85.00 103 ASP A O 1
ATOM 826 N N . VAL A 1 104 ? -16.344 -2.351 7.667 1.00 84.31 104 VAL A N 1
ATOM 827 C CA . VAL A 1 104 ? -16.817 -3.726 7.914 1.00 84.31 104 VAL A CA 1
ATOM 828 C C . VAL A 1 104 ? -18.126 -3.785 8.722 1.00 84.31 104 VAL A C 1
ATOM 830 O O . VAL A 1 104 ? -19.055 -4.462 8.294 1.00 84.31 104 VAL A O 1
ATOM 833 N N . PRO A 1 105 ? -18.278 -3.090 9.870 1.00 79.75 105 PRO A N 1
ATOM 834 C CA . PRO A 1 105 ? -19.516 -3.136 10.638 1.00 79.75 105 PRO A CA 1
ATOM 835 C C . PRO A 1 105 ? -20.668 -2.339 10.013 1.00 79.75 105 PRO A C 1
ATOM 837 O O . PRO A 1 105 ? -21.775 -2.432 10.527 1.00 79.75 105 PRO A O 1
ATOM 840 N N . LYS A 1 106 ? -20.453 -1.552 8.947 1.00 82.44 106 LYS A N 1
ATOM 841 C CA . LYS A 1 106 ? -21.567 -0.894 8.235 1.00 82.44 106 LYS A CA 1
ATOM 842 C C . LYS A 1 106 ? -22.385 -1.876 7.406 1.00 82.44 106 LYS A C 1
ATOM 844 O O . LYS A 1 106 ? -23.557 -1.610 7.175 1.00 82.44 106 LYS A O 1
ATOM 849 N N . ASP A 1 107 ? -21.765 -2.977 6.992 1.00 86.19 107 ASP A N 1
ATOM 850 C CA . ASP A 1 107 ? -22.406 -4.020 6.192 1.00 86.19 107 ASP A CA 1
ATOM 851 C C . ASP A 1 107 ? -23.130 -5.064 7.063 1.00 86.19 107 ASP A C 1
ATOM 853 O O . ASP A 1 107 ? -23.732 -6.000 6.542 1.00 86.19 107 ASP A O 1
ATOM 857 N N . ILE A 1 108 ? -23.074 -4.919 8.392 1.00 86.62 108 ILE A N 1
ATOM 858 C CA . ILE A 1 108 ? -23.761 -5.792 9.345 1.00 86.62 108 ILE A CA 1
ATOM 859 C C . ILE A 1 108 ? -25.170 -5.247 9.599 1.00 86.62 108 ILE A C 1
ATOM 861 O O . ILE A 1 108 ? -25.336 -4.058 9.880 1.00 86.62 108 ILE A O 1
ATOM 865 N N . ASP A 1 109 ? -26.178 -6.123 9.561 1.00 87.75 109 ASP A N 1
ATOM 866 C CA . ASP A 1 109 ? -27.530 -5.776 9.995 1.00 87.75 109 ASP A CA 1
ATOM 867 C C . ASP A 1 109 ? -27.582 -5.683 11.526 1.00 87.75 109 ASP A C 1
ATOM 869 O O . ASP A 1 109 ? -27.492 -6.678 12.250 1.00 87.75 109 ASP A O 1
ATOM 873 N N . PHE A 1 110 ? -27.697 -4.457 12.036 1.00 87.00 110 PHE A N 1
ATOM 874 C CA . PHE A 1 110 ? -27.775 -4.226 13.473 1.00 87.00 110 PHE A CA 1
ATOM 875 C C . PHE A 1 110 ? -29.074 -4.752 14.085 1.00 87.00 110 PHE A C 1
ATOM 877 O O . PHE A 1 110 ? -29.060 -5.056 15.275 1.00 87.00 110 PHE A O 1
ATOM 884 N N . GLU A 1 111 ? -30.159 -4.880 13.319 1.00 88.81 111 GLU A N 1
ATOM 885 C CA . GLU A 1 111 ? -31.438 -5.354 13.851 1.00 88.81 111 GLU A CA 1
ATOM 886 C C . GLU A 1 111 ? -31.347 -6.838 14.227 1.00 88.81 111 GLU A C 1
ATOM 888 O O . GLU A 1 111 ? -31.687 -7.215 15.348 1.00 88.81 111 GLU A O 1
ATOM 893 N N . GLU A 1 112 ? -30.752 -7.655 13.352 1.00 89.50 112 GLU A N 1
ATOM 894 C CA . GLU A 1 112 ? -30.473 -9.072 13.620 1.00 89.50 112 GLU A CA 1
ATOM 895 C C . GLU A 1 112 ? -29.557 -9.240 14.844 1.00 89.50 112 GLU A C 1
ATOM 897 O O . GLU A 1 112 ? -29.835 -10.030 15.746 1.00 89.50 112 GLU A O 1
ATOM 902 N N . VAL A 1 113 ? -28.494 -8.432 14.938 1.00 87.94 113 VAL A N 1
ATOM 903 C CA . VAL A 1 113 ? -27.561 -8.472 16.077 1.00 87.94 113 VAL A CA 1
ATOM 904 C C . VAL A 1 113 ? -28.245 -8.076 17.392 1.00 87.94 113 VAL A C 1
ATOM 906 O O . VAL A 1 113 ? -27.929 -8.635 18.449 1.00 87.94 113 VAL A O 1
ATOM 909 N N . ILE A 1 114 ? -29.159 -7.102 17.357 1.00 88.12 114 ILE A N 1
ATOM 910 C CA . ILE A 1 114 ? -29.928 -6.674 18.531 1.00 88.12 114 ILE A CA 1
ATOM 911 C C . ILE A 1 114 ? -30.871 -7.791 18.980 1.00 88.12 114 ILE A C 1
ATOM 913 O O . ILE A 1 114 ? -30.906 -8.092 20.178 1.00 88.12 114 ILE A O 1
ATOM 917 N N . ASP A 1 115 ? -31.579 -8.428 18.048 1.00 90.31 115 ASP A N 1
ATOM 918 C CA . ASP A 1 115 ? -32.493 -9.534 18.336 1.00 90.31 115 ASP A CA 1
ATOM 919 C C . ASP A 1 115 ? -31.760 -10.752 18.913 1.00 90.31 115 ASP A C 1
ATOM 921 O O . ASP A 1 115 ? -32.180 -11.311 19.936 1.00 90.31 115 ASP A O 1
ATOM 925 N N . ASP A 1 116 ? -30.610 -11.112 18.345 1.00 89.62 116 ASP A N 1
ATOM 926 C CA . ASP A 1 116 ? -29.751 -12.181 18.857 1.00 89.62 116 ASP A CA 1
ATOM 927 C C . ASP A 1 116 ? -29.243 -11.870 20.269 1.00 89.62 116 ASP A C 1
ATOM 929 O O . ASP A 1 116 ? -29.309 -12.706 21.182 1.00 89.62 116 ASP A O 1
ATOM 933 N N . PHE A 1 117 ? -28.774 -10.639 20.496 1.00 87.81 117 PHE A N 1
ATOM 934 C CA . PHE A 1 117 ? -28.321 -10.208 21.815 1.00 87.81 117 PHE A CA 1
ATOM 935 C C . PHE A 1 117 ? -29.460 -10.227 22.843 1.00 87.81 117 PHE A C 1
ATOM 937 O O . PHE A 1 117 ? -29.262 -10.669 23.983 1.00 87.81 117 PHE A O 1
ATOM 944 N N . ALA A 1 118 ? -30.660 -9.786 22.454 1.00 87.38 118 ALA A N 1
ATOM 945 C CA . ALA A 1 118 ? -31.855 -9.821 23.287 1.00 87.38 118 ALA A CA 1
ATOM 946 C C . ALA A 1 118 ? -32.254 -11.262 23.639 1.00 87.38 118 ALA A C 1
ATOM 948 O O . ALA A 1 118 ? -32.525 -11.550 24.810 1.00 87.38 118 ALA A O 1
ATOM 949 N N . CYS A 1 119 ? -32.206 -12.187 22.676 1.00 84.69 119 CYS A N 1
ATOM 950 C CA . CYS A 1 119 ? -32.453 -13.611 22.901 1.00 84.69 119 CYS A CA 1
ATOM 951 C C . CYS A 1 119 ? -31.449 -14.225 23.888 1.00 84.69 119 CYS A C 1
ATOM 953 O O . CYS A 1 119 ? -31.852 -14.948 24.800 1.00 84.69 119 CYS A O 1
ATOM 955 N N . LEU A 1 120 ? -30.160 -13.895 23.768 1.00 84.06 120 LEU A N 1
ATOM 956 C CA . LEU A 1 120 ? -29.103 -14.374 24.670 1.00 84.06 120 LEU A CA 1
ATOM 957 C C . LEU A 1 120 ? -29.215 -13.797 26.092 1.00 84.06 120 LEU A C 1
ATOM 959 O O . LEU A 1 120 ? -28.875 -14.466 27.072 1.00 84.06 120 LEU A O 1
ATOM 963 N N . LYS A 1 121 ? -29.679 -12.547 26.230 1.00 78.31 121 LYS A N 1
ATOM 964 C CA . LYS A 1 121 ? -29.882 -11.883 27.530 1.00 78.31 121 LYS A CA 1
ATOM 965 C C . LYS A 1 121 ? -31.202 -12.244 28.203 1.00 78.31 121 LYS A C 1
ATOM 967 O O . LYS A 1 121 ? -31.282 -12.161 29.434 1.00 78.31 121 LYS A O 1
ATOM 972 N N . SER A 1 122 ? -32.209 -12.646 27.433 1.00 68.19 122 SER A N 1
ATOM 973 C CA . SER A 1 122 ? -33.494 -13.120 27.935 1.00 68.19 122 SER A CA 1
ATOM 974 C C . SER A 1 122 ? -33.317 -14.476 28.622 1.00 68.19 122 SER A C 1
ATOM 976 O O . SER A 1 122 ? -33.493 -15.546 28.041 1.00 68.19 122 SER A O 1
ATOM 978 N N . ARG A 1 123 ? -32.961 -14.448 29.911 1.00 60.28 123 ARG A N 1
ATOM 979 C CA . ARG A 1 123 ? -33.169 -15.595 30.800 1.00 60.28 123 ARG A CA 1
ATOM 980 C C . ARG A 1 123 ? -34.675 -15.825 30.876 1.00 60.28 123 ARG A C 1
ATOM 982 O O . ARG A 1 123 ? -35.353 -15.158 31.652 1.00 60.28 123 ARG A O 1
ATOM 989 N N . ARG A 1 124 ? -35.204 -16.747 30.068 1.00 55.56 124 ARG A N 1
ATOM 990 C CA . ARG A 1 124 ? -36.587 -17.209 30.215 1.00 55.56 124 ARG A CA 1
ATOM 991 C C . ARG A 1 124 ? -36.739 -17.773 31.629 1.00 55.56 124 ARG A C 1
ATOM 993 O O . ARG A 1 124 ? -36.178 -18.822 31.938 1.00 55.56 124 ARG A O 1
ATOM 1000 N N . VAL A 1 125 ? -37.450 -17.055 32.496 1.00 54.66 125 VAL A N 1
ATOM 1001 C CA . VAL A 1 125 ? -37.970 -17.623 33.743 1.00 54.66 125 VAL A CA 1
ATOM 1002 C C . VAL A 1 125 ? -39.086 -18.582 33.315 1.00 54.66 125 VAL A C 1
ATOM 1004 O O . VAL A 1 125 ? -40.006 -18.126 32.633 1.00 54.66 125 VAL A O 1
ATOM 1007 N N . PRO A 1 126 ? -39.001 -19.892 33.607 1.00 51.47 126 PRO A N 1
ATOM 1008 C CA . PRO A 1 126 ? -40.100 -20.801 33.318 1.00 51.47 126 PRO A CA 1
ATOM 1009 C C . PRO A 1 126 ? -41.289 -20.412 34.204 1.00 51.47 126 PRO A C 1
ATOM 1011 O O . PRO A 1 126 ? -41.100 -20.187 35.402 1.00 51.47 126 PRO A O 1
ATOM 1014 N N . LEU A 1 127 ? -42.471 -20.290 33.593 1.00 46.34 127 LEU A N 1
ATOM 1015 C CA . LEU A 1 127 ? -43.755 -20.158 34.289 1.00 46.34 127 LEU A CA 1
ATOM 1016 C C . LEU A 1 127 ? -44.111 -21.458 35.016 1.00 46.34 127 LEU A C 1
ATOM 1018 O O . LEU A 1 127 ? -43.843 -22.536 34.434 1.00 46.34 127 LEU A O 1
#

Radius of gyration: 25.58 Å; chains: 1; bounding box: 68×37×61 Å

pLDDT: mean 79.98, std 10.35, range [46.34, 91.25]